Protein AF-A0A372LUM3-F1 (afdb_monomer_lite)

Organism: NCBI:txid2303992

Radius of gyration: 13.37 Å; chains: 1; bounding box: 32×22×41 Å

Secondary structure (DSSP, 8-state):
--HHHHS-SB-HHHHHHHHT--HHHHHHHHHHHHHTTSEEEEE-SS-TT-EEEEE-HHHHHHHHHHHHTTTS--

Structure (mmCIF, N/CA/C/O backbone):
data_AF-A0A372LUM3-F1
#
_entry.id   AF-A0A372LUM3-F1
#
loop_
_atom_site.group_PDB
_atom_site.id
_atom_site.type_symbol
_atom_site.label_atom_id
_atom_site.label_alt_id
_atom_site.label_comp_id
_atom_site.label_asym_id
_atom_site.label_entity_id
_atom_site.label_seq_id
_atom_site.pdbx_PDB_ins_code
_atom_site.Cartn_x
_atom_site.Cartn_y
_atom_site.Cartn_z
_atom_site.occupancy
_atom_site.B_iso_or_equiv
_atom_site.auth_seq_id
_atom_site.auth_comp_id
_atom_site.auth_asym_id
_atom_site.auth_atom_id
_atom_site.pdbx_PDB_model_num
ATOM 1 N N . MET A 1 1 ? -1.911 -3.832 12.566 1.00 52.22 1 MET A N 1
ATOM 2 C CA . MET A 1 1 ? -2.030 -2.935 11.385 1.00 52.22 1 MET A CA 1
ATOM 3 C C . MET A 1 1 ? -0.713 -2.782 10.595 1.00 52.22 1 MET A C 1
ATOM 5 O O . MET A 1 1 ? -0.459 -1.717 10.051 1.00 52.22 1 MET A O 1
ATOM 9 N N . THR A 1 2 ? 0.113 -3.834 10.451 1.00 71.19 2 THR A N 1
ATOM 10 C CA . THR A 1 2 ? 1.453 -3.710 9.812 1.00 71.19 2 THR A CA 1
ATOM 11 C C . THR A 1 2 ? 1.788 -4.857 8.851 1.00 71.19 2 THR A C 1
ATOM 13 O O . THR A 1 2 ? 2.933 -4.994 8.443 1.00 71.19 2 THR A O 1
ATOM 16 N N . TYR A 1 3 ? 0.826 -5.712 8.485 1.00 84.25 3 TYR A N 1
ATOM 17 C CA . TYR A 1 3 ? 1.118 -6.883 7.647 1.00 84.25 3 TYR A CA 1
ATOM 18 C C . TYR A 1 3 ? 1.542 -6.496 6.222 1.00 84.25 3 TYR A C 1
ATOM 20 O O . TYR A 1 3 ? 2.527 -7.024 5.719 1.00 84.25 3 TYR A O 1
ATOM 28 N N . ILE A 1 4 ? 0.869 -5.508 5.621 1.00 86.38 4 ILE A N 1
ATOM 29 C CA . ILE A 1 4 ? 1.177 -5.001 4.273 1.00 86.38 4 ILE A CA 1
ATOM 30 C C . ILE A 1 4 ? 2.596 -4.407 4.216 1.00 86.38 4 ILE A C 1
ATOM 32 O O . ILE A 1 4 ? 3.394 -4.793 3.373 1.00 86.38 4 ILE A O 1
ATOM 36 N N . ILE A 1 5 ? 2.945 -3.544 5.178 1.00 85.12 5 ILE A N 1
ATOM 37 C CA . ILE A 1 5 ? 4.274 -2.905 5.286 1.00 85.12 5 ILE A CA 1
ATOM 38 C C . ILE A 1 5 ? 5.389 -3.945 5.517 1.00 85.12 5 ILE A C 1
ATOM 40 O O . ILE A 1 5 ? 6.523 -3.763 5.080 1.00 85.12 5 ILE A O 1
ATOM 44 N N . ARG A 1 6 ? 5.084 -5.053 6.203 1.00 84.00 6 ARG A N 1
ATOM 45 C CA . ARG A 1 6 ? 6.050 -6.133 6.469 1.00 84.00 6 ARG A CA 1
ATOM 46 C C . ARG A 1 6 ? 6.260 -7.073 5.280 1.00 84.00 6 ARG A C 1
ATOM 48 O O . ARG A 1 6 ? 7.275 -7.758 5.252 1.00 84.00 6 ARG A O 1
ATOM 55 N N . ASN A 1 7 ? 5.342 -7.091 4.316 1.00 85.81 7 ASN A N 1
ATOM 56 C CA . ASN A 1 7 ? 5.365 -8.010 3.178 1.00 85.81 7 ASN A CA 1
ATOM 57 C C . ASN A 1 7 ? 5.225 -7.250 1.847 1.00 85.81 7 ASN A C 1
ATOM 59 O O . ASN A 1 7 ? 4.256 -7.486 1.128 1.00 85.81 7 ASN A O 1
ATOM 63 N N . PRO A 1 8 ? 6.146 -6.329 1.502 1.00 85.25 8 PRO A N 1
ATOM 64 C CA . PRO A 1 8 ? 6.08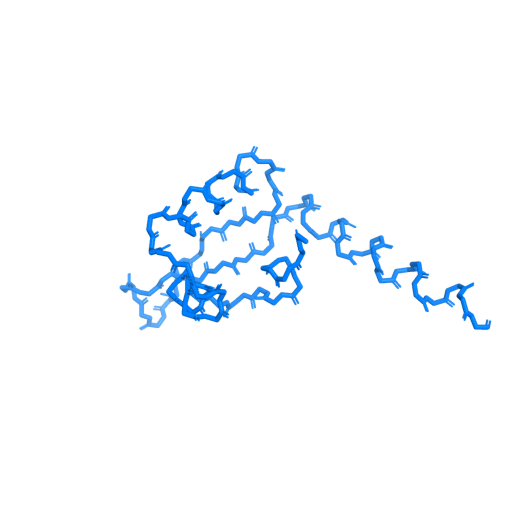2 -5.634 0.218 1.00 85.25 8 PRO A CA 1
ATOM 65 C C . PRO A 1 8 ? 6.252 -6.612 -0.958 1.00 85.25 8 PRO A C 1
ATOM 67 O O . PRO A 1 8 ? 6.531 -7.798 -0.773 1.00 85.25 8 PRO A O 1
ATOM 70 N N . GLN A 1 9 ? 6.108 -6.101 -2.179 1.00 87.81 9 GLN A N 1
ATOM 71 C CA . GLN A 1 9 ? 6.192 -6.851 -3.437 1.00 87.81 9 GLN A CA 1
ATOM 72 C C . GLN A 1 9 ? 5.078 -7.893 -3.612 1.00 87.81 9 GLN A C 1
ATOM 74 O O . GLN A 1 9 ? 5.245 -8.912 -4.282 1.00 87.81 9 GLN A O 1
ATOM 79 N N . LYS A 1 10 ? 3.911 -7.638 -3.015 1.00 89.94 10 LYS A N 1
ATOM 80 C CA . LYS A 1 10 ? 2.693 -8.438 -3.197 1.00 89.94 10 LYS A CA 1
ATOM 81 C C . LYS A 1 10 ? 1.583 -7.586 -3.794 1.00 89.94 10 LYS A C 1
ATOM 83 O O . LYS A 1 10 ? 1.556 -6.368 -3.613 1.00 89.94 10 LYS A O 1
ATOM 88 N N . SER A 1 11 ? 0.670 -8.221 -4.524 1.00 91.50 11 SER A N 1
ATOM 89 C CA . SER A 1 11 ? -0.443 -7.521 -5.163 1.00 91.50 11 SER A CA 1
ATOM 90 C C . SER A 1 11 ? -1.527 -7.129 -4.147 1.00 91.50 11 SER A C 1
ATOM 92 O O . SER A 1 11 ? -1.694 -7.800 -3.126 1.00 91.50 11 SER A O 1
ATOM 94 N N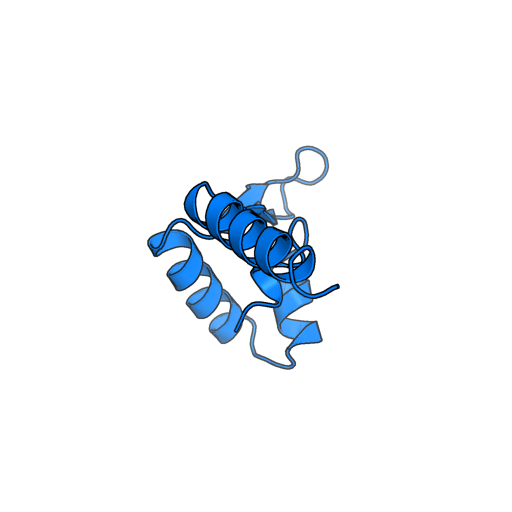 . PRO A 1 12 ? -2.327 -6.084 -4.421 1.00 91.25 12 PRO A N 1
ATOM 95 C CA . PRO A 1 12 ? -3.504 -5.757 -3.613 1.00 91.25 12 PRO A CA 1
ATOM 96 C C . PRO A 1 12 ? -4.464 -6.941 -3.434 1.00 91.25 12 PRO A C 1
ATOM 98 O O . PRO A 1 12 ? -5.015 -7.128 -2.353 1.00 91.25 12 PRO A O 1
ATOM 101 N N . SER A 1 13 ? -4.633 -7.756 -4.481 1.00 91.50 13 SER A N 1
ATOM 102 C CA . SER A 1 13 ? -5.482 -8.951 -4.471 1.00 91.50 13 SER A CA 1
ATOM 103 C C . SER A 1 13 ? -4.999 -9.976 -3.450 1.00 91.50 13 SER A C 1
ATOM 105 O O . SER A 1 13 ? -5.795 -10.448 -2.650 1.00 91.50 13 SER A O 1
ATOM 107 N N . PHE A 1 14 ? -3.686 -10.232 -3.407 1.00 91.62 14 PHE A N 1
ATOM 108 C CA . PHE A 1 14 ? -3.089 -11.132 -2.420 1.00 91.62 14 PHE A CA 1
ATOM 109 C C . PHE A 1 14 ? -3.434 -10.705 -0.989 1.00 91.62 14 PHE A C 1
ATOM 111 O O . PHE A 1 14 ? -3.794 -11.537 -0.164 1.00 91.62 14 PHE A O 1
ATOM 118 N N . PHE A 1 15 ? -3.368 -9.405 -0.686 1.00 91.56 15 PHE A N 1
ATOM 119 C CA . PHE A 1 15 ? -3.719 -8.912 0.645 1.00 91.56 15 PHE A CA 1
ATOM 120 C C . PHE A 1 15 ? -5.213 -8.983 0.945 1.00 91.56 15 PHE A C 1
ATOM 122 O O . PHE A 1 15 ? -5.562 -9.242 2.092 1.00 91.56 15 PHE A O 1
ATOM 129 N N . ALA A 1 16 ? -6.080 -8.766 -0.050 1.00 93.06 16 ALA A N 1
ATOM 130 C CA . ALA A 1 16 ? -7.522 -8.949 0.113 1.00 93.06 16 ALA A CA 1
ATOM 131 C C . ALA A 1 16 ? -7.831 -10.383 0.558 1.00 93.06 16 ALA A C 1
ATOM 133 O O . ALA A 1 16 ? -8.490 -10.588 1.578 1.00 93.06 16 ALA A O 1
ATOM 134 N N . ASP A 1 17 ? -7.266 -11.349 -0.170 1.00 93.88 17 ASP A N 1
ATOM 135 C CA . ASP A 1 17 ? -7.477 -12.774 0.061 1.00 93.88 17 ASP A CA 1
ATOM 136 C C . ASP A 1 17 ? -6.892 -13.201 1.413 1.00 93.88 17 ASP A C 1
ATOM 138 O O . ASP A 1 17 ? -7.568 -13.853 2.205 1.00 93.88 17 ASP A O 1
ATOM 142 N N . GLN A 1 18 ? -5.662 -12.776 1.732 1.00 93.38 18 GLN A N 1
ATOM 143 C CA . GLN A 1 18 ? -5.008 -13.143 2.992 1.00 93.38 18 GLN A CA 1
ATOM 144 C C . GLN A 1 18 ? -5.722 -12.536 4.213 1.00 93.38 18 GLN A C 1
ATOM 146 O O . GLN A 1 18 ? -5.855 -13.185 5.247 1.00 93.38 18 GLN A O 1
ATOM 151 N N . MET A 1 19 ? -6.203 -11.296 4.102 1.00 91.56 19 MET A N 1
ATOM 152 C CA . MET A 1 19 ? -6.904 -10.622 5.197 1.00 91.56 19 MET A CA 1
ATOM 153 C C . MET A 1 19 ? -8.388 -10.998 5.292 1.00 91.56 19 MET A C 1
ATOM 155 O O . MET A 1 19 ? -9.044 -10.577 6.243 1.00 91.56 19 MET A O 1
ATOM 159 N N . GLY A 1 20 ? -8.929 -11.747 4.325 1.00 94.44 20 GLY A N 1
ATOM 160 C CA . GLY A 1 20 ? -10.353 -12.078 4.267 1.00 94.44 20 GLY A CA 1
ATOM 161 C C . GLY A 1 20 ? -11.252 -10.849 4.104 1.00 94.44 20 GLY A C 1
ATOM 162 O O . GLY A 1 20 ? -12.369 -10.832 4.618 1.00 94.44 20 GLY A O 1
ATOM 163 N N . ILE A 1 21 ? -10.764 -9.801 3.429 1.00 93.56 21 ILE A N 1
ATOM 164 C CA . ILE A 1 21 ? -11.504 -8.548 3.213 1.00 93.56 21 ILE A CA 1
ATOM 165 C C . ILE A 1 21 ? -11.805 -8.324 1.735 1.00 93.56 21 ILE A C 1
ATOM 167 O O . ILE A 1 21 ? -11.158 -8.868 0.843 1.00 93.56 21 ILE A O 1
ATOM 171 N N . SER A 1 22 ? -12.782 -7.465 1.455 1.00 95.50 22 SER A N 1
ATOM 172 C CA . SER A 1 22 ? -13.139 -7.133 0.079 1.00 95.50 22 SER A CA 1
ATOM 173 C C . SER A 1 22 ? -12.022 -6.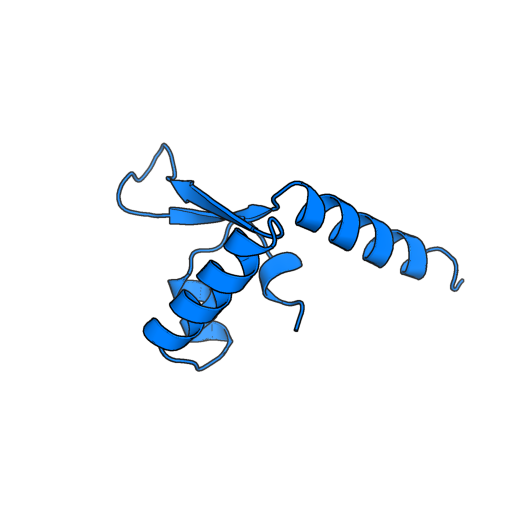373 -0.653 1.00 95.50 22 SER A C 1
ATOM 175 O O . SER A 1 22 ? -11.242 -5.617 -0.064 1.00 95.50 22 SER A O 1
ATOM 177 N N . LYS A 1 23 ? -12.008 -6.495 -1.989 1.00 91.75 23 LYS A N 1
ATOM 178 C CA . LYS A 1 23 ? -11.105 -5.729 -2.867 1.00 91.75 23 LYS A CA 1
ATOM 179 C C . LYS A 1 23 ? -11.271 -4.209 -2.709 1.00 91.75 23 LYS A C 1
ATOM 181 O O . LYS A 1 23 ? -10.308 -3.462 -2.864 1.00 91.75 23 LYS A O 1
ATOM 186 N N . SER A 1 24 ? -12.472 -3.736 -2.374 1.00 94.31 24 SER A N 1
ATOM 187 C CA . SER A 1 24 ? -12.720 -2.318 -2.096 1.00 94.31 24 SER A CA 1
ATOM 188 C C . SER A 1 24 ? -12.126 -1.885 -0.755 1.00 94.31 24 SER A C 1
ATOM 190 O O . SER A 1 24 ? -11.478 -0.840 -0.698 1.00 94.31 24 SER A O 1
ATOM 192 N N . ALA A 1 25 ? -12.264 -2.701 0.295 1.00 93.50 25 ALA A N 1
ATOM 193 C CA . ALA A 1 25 ? -11.705 -2.416 1.614 1.00 93.50 25 ALA A CA 1
ATOM 194 C C . ALA A 1 25 ? -10.171 -2.369 1.584 1.00 93.50 25 ALA A C 1
ATOM 196 O O . ALA A 1 25 ? -9.575 -1.414 2.089 1.00 93.50 25 ALA A O 1
ATOM 197 N N . ILE A 1 26 ? -9.523 -3.341 0.925 1.00 94.06 26 ILE A N 1
ATOM 198 C CA . ILE A 1 26 ? -8.062 -3.307 0.771 1.00 94.06 26 ILE A CA 1
ATOM 199 C C . ILE A 1 26 ? -7.622 -2.097 -0.059 1.00 94.06 26 ILE A C 1
ATOM 201 O O . ILE A 1 26 ? -6.615 -1.473 0.258 1.00 94.06 26 ILE A O 1
ATOM 205 N N . SER A 1 27 ? -8.386 -1.714 -1.088 1.00 92.94 27 SER A N 1
ATOM 206 C CA . SER A 1 27 ? -8.051 -0.562 -1.927 1.00 92.94 27 SER A CA 1
ATOM 207 C C . SER A 1 27 ? -8.101 0.745 -1.134 1.00 92.94 27 SER A C 1
ATOM 209 O O . SER A 1 27 ? -7.157 1.531 -1.195 1.00 92.94 27 SER A O 1
ATOM 211 N N . GLN A 1 28 ? -9.139 0.944 -0.313 1.00 94.56 28 GLN A N 1
ATOM 212 C CA . GLN A 1 28 ? -9.235 2.096 0.592 1.00 94.56 28 GLN A CA 1
ATOM 213 C C . GLN A 1 28 ? -8.083 2.124 1.604 1.00 94.56 28 GLN A C 1
ATOM 215 O O . GLN A 1 28 ? -7.492 3.180 1.842 1.00 94.56 28 GLN A O 1
ATOM 220 N N . LEU A 1 29 ? -7.725 0.964 2.165 1.00 92.25 29 LEU A N 1
ATOM 221 C CA . LEU A 1 29 ? -6.601 0.847 3.091 1.00 92.25 29 LEU A CA 1
ATOM 222 C C . LEU A 1 29 ? -5.272 1.210 2.417 1.00 92.25 29 LEU A C 1
ATOM 224 O O . LEU A 1 29 ? -4.494 1.977 2.981 1.00 92.25 29 LEU A O 1
ATOM 228 N N . ILE A 1 30 ? -5.024 0.697 1.210 1.00 91.75 30 ILE A N 1
ATOM 229 C CA . ILE A 1 30 ? -3.821 1.011 0.434 1.00 91.75 30 ILE A CA 1
ATOM 230 C C . ILE A 1 30 ? -3.769 2.503 0.122 1.00 91.75 30 ILE A C 1
ATOM 232 O O . ILE A 1 30 ? -2.742 3.118 0.375 1.00 91.75 30 ILE A O 1
ATOM 236 N N . ASN A 1 31 ? -4.871 3.107 -0.329 1.00 93.25 31 ASN A N 1
ATOM 237 C CA . ASN A 1 31 ? -4.912 4.540 -0.629 1.00 93.25 31 ASN A CA 1
ATOM 238 C C . ASN A 1 31 ? -4.563 5.388 0.608 1.00 93.25 31 ASN A C 1
ATOM 240 O O . ASN A 1 31 ? -3.863 6.391 0.494 1.00 93.25 31 ASN A O 1
ATOM 244 N N . LYS A 1 32 ? -4.998 4.967 1.805 1.00 92.25 32 LYS A N 1
ATOM 245 C CA . LYS A 1 32 ? -4.621 5.620 3.069 1.00 92.25 32 LYS A CA 1
ATOM 246 C C . LYS A 1 32 ? -3.135 5.443 3.405 1.00 92.25 32 LYS A C 1
ATOM 248 O O . LYS A 1 32 ? -2.524 6.346 3.964 1.00 92.25 32 LYS A O 1
ATOM 253 N N . LEU A 1 33 ? -2.546 4.290 3.087 1.00 89.56 33 LEU A N 1
ATOM 254 C CA . LEU A 1 33 ? -1.110 4.056 3.272 1.00 89.56 33 LEU A CA 1
ATOM 255 C C . LEU A 1 33 ? -0.264 4.842 2.260 1.00 89.56 33 LEU A C 1
ATOM 257 O O . LEU A 1 33 ? 0.799 5.340 2.621 1.00 89.56 33 LEU A O 1
ATOM 261 N N . GLU A 1 34 ? -0.739 4.983 1.023 1.00 90.75 34 GLU A N 1
ATOM 262 C CA . GLU A 1 34 ? -0.108 5.797 -0.021 1.00 90.75 34 GLU A CA 1
ATOM 263 C C . GLU A 1 34 ? -0.172 7.291 0.315 1.00 90.75 34 GLU A C 1
ATOM 265 O O . GLU A 1 34 ? 0.840 7.986 0.222 1.00 90.75 34 GLU A O 1
ATOM 270 N N . SER A 1 35 ? -1.319 7.791 0.797 1.00 91.50 35 SER A N 1
ATOM 271 C CA . SER A 1 35 ? -1.451 9.201 1.197 1.00 91.50 35 SER A CA 1
ATOM 272 C C . SER A 1 35 ? -0.530 9.576 2.359 1.00 91.50 35 SER A C 1
ATOM 274 O O . SER A 1 35 ? -0.068 10.708 2.449 1.00 91.50 35 SER A O 1
ATOM 276 N N . GLN A 1 36 ? -0.208 8.608 3.216 1.00 89.88 36 GLN A N 1
ATOM 277 C CA . GLN A 1 36 ? 0.742 8.760 4.316 1.00 89.88 36 GLN A CA 1
ATOM 278 C C . GLN A 1 36 ? 2.198 8.453 3.917 1.00 89.88 36 GLN A C 1
ATOM 280 O O . GLN A 1 36 ? 3.083 8.448 4.776 1.00 89.88 36 GLN A O 1
ATOM 285 N N . GLN A 1 37 ? 2.458 8.192 2.630 1.00 88.00 37 GLN A N 1
ATOM 286 C CA . GLN A 1 37 ? 3.779 7.858 2.083 1.00 88.00 37 GLN A CA 1
ATOM 287 C C . GLN A 1 37 ? 4.414 6.614 2.734 1.00 88.00 37 GLN A C 1
ATOM 289 O O . GLN A 1 37 ? 5.636 6.483 2.806 1.00 88.00 37 GLN A O 1
ATOM 294 N N . PHE A 1 38 ? 3.592 5.673 3.217 1.00 86.88 38 PHE A N 1
ATOM 295 C CA . PHE A 1 38 ? 4.066 4.389 3.744 1.00 86.88 38 PHE A CA 1
ATOM 296 C C . PHE A 1 38 ? 4.246 3.334 2.650 1.00 86.88 38 PHE A C 1
ATOM 298 O O . PHE A 1 38 ? 5.145 2.502 2.749 1.00 86.88 38 PHE A O 1
ATOM 305 N N . MET A 1 39 ? 3.405 3.354 1.616 1.00 90.06 39 MET A N 1
ATOM 306 C CA . MET A 1 39 ? 3.441 2.402 0.500 1.00 90.06 39 MET A CA 1
ATOM 307 C C . MET A 1 39 ? 3.280 3.138 -0.833 1.00 90.06 39 MET A C 1
ATOM 309 O O . MET A 1 39 ? 2.842 4.286 -0.854 1.00 90.06 39 MET A O 1
ATOM 313 N N . LYS A 1 40 ? 3.584 2.454 -1.934 1.00 91.50 40 LYS A N 1
ATOM 314 C CA . LYS A 1 40 ? 3.293 2.875 -3.310 1.00 91.50 40 LYS A CA 1
ATOM 315 C C . LYS A 1 40 ? 2.941 1.660 -4.169 1.00 91.50 40 LYS A C 1
ATOM 317 O O . LYS A 1 40 ? 3.530 0.592 -3.997 1.00 91.50 40 LYS A O 1
ATOM 322 N N . ARG A 1 41 ? 2.010 1.800 -5.110 1.00 91.25 41 ARG A N 1
ATOM 323 C CA . ARG A 1 41 ? 1.802 0.810 -6.177 1.00 91.25 41 ARG A CA 1
ATOM 324 C C . ARG A 1 41 ? 2.893 0.942 -7.239 1.00 91.25 41 ARG A C 1
ATOM 326 O O . ARG A 1 41 ? 3.134 2.030 -7.753 1.00 91.25 41 ARG A O 1
ATOM 333 N N . VAL A 1 42 ? 3.517 -0.176 -7.591 1.00 90.12 42 VAL A N 1
ATOM 334 C CA . VAL A 1 42 ? 4.520 -0.275 -8.656 1.00 90.12 42 VAL A CA 1
ATOM 335 C C . VAL A 1 42 ? 4.030 -1.283 -9.685 1.00 90.12 42 VAL A C 1
ATOM 337 O O . VAL A 1 42 ? 3.605 -2.384 -9.336 1.00 90.12 42 VAL A O 1
ATOM 340 N N . GLN A 1 43 ? 4.067 -0.894 -10.953 1.00 85.88 43 GLN A N 1
ATOM 341 C CA . GLN A 1 43 ? 3.727 -1.771 -12.067 1.00 85.88 43 GLN A CA 1
ATOM 342 C C . GLN A 1 43 ? 4.910 -2.695 -12.362 1.00 85.88 43 GLN A C 1
ATOM 344 O O . GLN A 1 43 ? 6.049 -2.231 -12.441 1.00 85.88 43 GLN A O 1
ATOM 349 N N . LEU A 1 44 ? 4.655 -3.996 -12.511 1.00 78.81 44 LEU A N 1
ATOM 350 C CA . LEU A 1 44 ? 5.706 -4.939 -12.883 1.00 78.81 44 LEU A CA 1
ATOM 351 C C . LEU A 1 44 ? 6.083 -4.734 -14.355 1.00 78.81 44 LEU A C 1
ATOM 353 O O . LEU A 1 44 ? 5.224 -4.606 -15.227 1.00 78.81 44 LEU A O 1
ATOM 357 N N . THR A 1 45 ? 7.383 -4.706 -14.638 1.00 75.44 45 THR A N 1
ATOM 358 C CA . THR A 1 45 ? 7.918 -4.539 -15.998 1.00 75.44 45 THR A CA 1
ATOM 359 C C . THR A 1 45 ? 7.598 -5.734 -16.895 1.00 75.44 45 THR A C 1
ATOM 361 O O . THR A 1 45 ? 7.389 -5.557 -18.093 1.00 75.44 45 THR A O 1
ATOM 364 N N . GLU A 1 46 ? 7.520 -6.931 -16.311 1.00 73.81 46 GLU A N 1
ATOM 365 C CA . GLU A 1 46 ? 7.237 -8.192 -17.008 1.00 73.81 46 GLU A CA 1
ATOM 366 C C . GLU A 1 46 ? 5.739 -8.418 -17.252 1.00 73.81 46 GLU A C 1
ATOM 368 O O . GLU A 1 46 ? 5.359 -9.029 -18.247 1.00 73.81 46 GLU A O 1
ATOM 373 N N . ASP A 1 47 ? 4.876 -7.867 -16.395 1.00 73.50 47 ASP A N 1
ATOM 374 C CA . ASP A 1 47 ? 3.425 -7.924 -16.552 1.00 73.50 47 ASP A CA 1
ATOM 375 C C . ASP A 1 47 ? 2.797 -6.565 -16.230 1.00 73.50 47 ASP A C 1
ATOM 377 O O . ASP A 1 47 ? 2.478 -6.241 -15.085 1.00 73.50 47 ASP A O 1
ATOM 381 N N . LYS A 1 48 ? 2.554 -5.782 -17.287 1.00 67.12 48 LYS A N 1
ATOM 382 C CA . LYS A 1 48 ? 1.930 -4.454 -17.200 1.00 67.12 48 LYS A CA 1
ATOM 383 C C . LYS A 1 48 ? 0.500 -4.489 -16.649 1.00 67.12 48 LYS A C 1
ATOM 385 O O . LYS A 1 48 ? -0.048 -3.435 -16.342 1.00 67.12 48 LYS A O 1
ATOM 390 N N . ARG A 1 49 ? -0.152 -5.650 -16.548 1.00 67.56 49 ARG A N 1
ATOM 391 C CA . ARG A 1 49 ? -1.496 -5.751 -15.950 1.00 67.56 49 ARG A CA 1
ATOM 392 C C . ARG A 1 49 ? -1.438 -5.958 -14.438 1.00 67.56 49 ARG A C 1
ATOM 394 O O . ARG A 1 49 ? -2.458 -5.792 -13.768 1.00 67.56 49 ARG A O 1
ATOM 401 N N . SER A 1 50 ? -0.258 -6.263 -13.908 1.00 75.56 50 SER A N 1
ATOM 402 C CA . SER A 1 50 ? -0.048 -6.583 -12.505 1.00 75.56 50 SER A CA 1
ATOM 403 C C . SER A 1 50 ? 0.699 -5.463 -11.786 1.00 75.56 50 SER A C 1
ATOM 405 O O . SER A 1 50 ? 1.809 -5.076 -12.147 1.00 75.56 50 SER A O 1
ATOM 407 N N . ASN A 1 51 ? 0.081 -4.967 -10.713 1.00 83.44 51 ASN A N 1
ATOM 408 C CA . ASN A 1 51 ? 0.684 -3.999 -9.803 1.00 83.44 51 ASN A CA 1
ATOM 409 C C . ASN A 1 51 ? 0.986 -4.667 -8.458 1.00 83.44 51 ASN A C 1
ATOM 411 O O . ASN A 1 51 ? 0.151 -5.400 -7.914 1.00 83.44 51 ASN A O 1
ATOM 415 N N . VAL A 1 52 ? 2.153 -4.365 -7.900 1.00 89.56 52 VAL A N 1
ATOM 416 C CA . VAL A 1 52 ? 2.577 -4.769 -6.553 1.00 89.56 52 VAL A CA 1
ATOM 417 C C . VAL A 1 52 ? 2.646 -3.560 -5.630 1.00 89.56 52 VAL A C 1
ATOM 419 O O . VAL A 1 52 ? 2.712 -2.421 -6.085 1.00 89.56 52 VAL A O 1
ATOM 422 N N . LEU A 1 53 ? 2.594 -3.798 -4.322 1.00 89.56 53 LEU A N 1
ATOM 423 C CA . LEU A 1 53 ? 2.804 -2.759 -3.320 1.00 89.56 53 LEU A CA 1
ATOM 424 C C . LEU A 1 53 ? 4.249 -2.767 -2.843 1.00 89.56 53 LEU A C 1
ATOM 426 O O . LEU A 1 53 ? 4.705 -3.761 -2.284 1.00 89.56 53 LEU A O 1
ATOM 430 N N . ASP A 1 54 ? 4.928 -1.642 -2.996 1.00 88.00 54 ASP A N 1
ATOM 431 C CA . ASP A 1 54 ? 6.286 -1.423 -2.516 1.00 88.00 54 ASP A CA 1
ATOM 432 C C . ASP A 1 54 ? 6.299 -0.392 -1.377 1.00 88.00 54 ASP A C 1
ATOM 434 O O . ASP A 1 54 ? 5.333 0.352 -1.175 1.00 88.00 54 ASP A O 1
ATOM 438 N N . LEU A 1 55 ? 7.384 -0.360 -0.607 1.00 86.81 55 LEU A N 1
ATOM 439 C CA . LEU A 1 55 ? 7.564 0.623 0.455 1.00 86.81 55 LEU A CA 1
ATOM 440 C C . LEU A 1 55 ? 7.862 2.003 -0.137 1.00 86.81 55 LEU A C 1
ATOM 442 O O . LEU A 1 55 ? 8.653 2.157 -1.069 1.00 86.81 55 LEU A O 1
ATOM 446 N N . ALA A 1 56 ? 7.237 3.019 0.448 1.00 85.56 56 ALA A N 1
ATOM 447 C CA . ALA A 1 56 ? 7.630 4.410 0.258 1.00 85.56 56 ALA A CA 1
ATOM 448 C C . ALA A 1 56 ? 8.547 4.858 1.413 1.00 85.56 56 ALA A C 1
ATOM 450 O O . ALA A 1 56 ? 8.780 4.104 2.360 1.00 85.56 56 ALA A O 1
ATOM 451 N N . GLU A 1 57 ? 9.098 6.067 1.329 1.00 79.75 57 GLU A N 1
ATOM 452 C CA . GLU A 1 57 ? 10.156 6.565 2.221 1.00 79.75 57 GLU A CA 1
ATOM 453 C C . GLU A 1 57 ? 9.799 6.444 3.715 1.00 79.75 57 GLU A C 1
ATOM 455 O O . GLU A 1 57 ? 10.554 5.865 4.502 1.00 79.75 57 GLU A O 1
ATOM 460 N N . ASN A 1 58 ? 8.582 6.843 4.106 1.00 80.38 58 ASN A N 1
ATOM 461 C CA . ASN A 1 58 ? 8.130 6.698 5.495 1.00 80.38 58 ASN A CA 1
ATOM 462 C C . ASN A 1 58 ? 7.912 5.230 5.888 1.00 80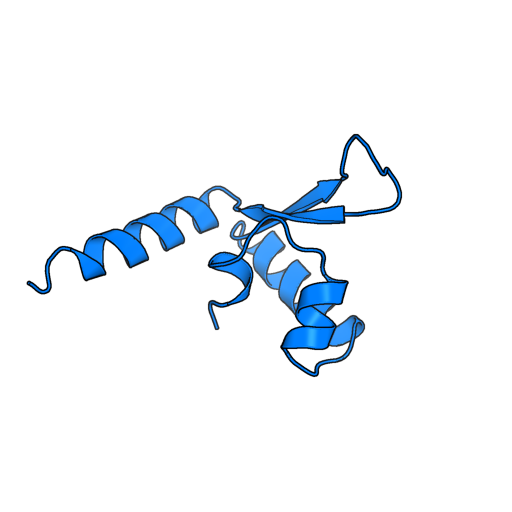.38 58 ASN A C 1
ATOM 464 O O . ASN A 1 58 ? 8.050 4.860 7.057 1.00 80.38 58 ASN A O 1
ATOM 468 N N . GLY A 1 59 ? 7.570 4.376 4.922 1.00 75.69 59 GLY A N 1
ATOM 469 C CA . GLY A 1 59 ? 7.449 2.930 5.103 1.00 75.69 59 GLY A CA 1
ATOM 470 C C . GLY A 1 59 ? 8.786 2.262 5.398 1.00 75.69 59 GLY A C 1
ATOM 471 O O . GLY A 1 59 ? 8.849 1.397 6.275 1.00 75.69 59 GLY A O 1
ATOM 472 N N . ILE A 1 60 ? 9.852 2.700 4.724 1.00 77.69 60 ILE A N 1
ATOM 473 C CA . ILE A 1 60 ? 11.226 2.243 4.964 1.00 77.69 60 ILE A CA 1
ATOM 474 C C . ILE A 1 60 ? 11.649 2.619 6.381 1.00 77.69 60 ILE A C 1
ATOM 476 O O . ILE A 1 60 ? 12.036 1.735 7.143 1.00 77.69 60 ILE A O 1
ATOM 480 N N . ASN A 1 61 ? 11.480 3.886 6.771 1.00 75.50 61 ASN A N 1
ATOM 481 C CA . ASN A 1 61 ? 11.815 4.357 8.117 1.00 75.50 61 ASN A CA 1
ATOM 482 C C . ASN A 1 61 ? 11.064 3.565 9.190 1.00 75.50 61 ASN A C 1
ATOM 484 O O . ASN A 1 61 ? 11.662 3.047 10.128 1.00 75.50 61 ASN A O 1
ATOM 488 N N . LYS A 1 62 ? 9.756 3.359 9.004 1.00 72.25 62 LYS A N 1
ATOM 489 C CA . LYS A 1 62 ? 8.935 2.590 9.945 1.00 72.25 62 LYS A CA 1
ATOM 490 C C . LYS A 1 62 ? 9.347 1.121 10.033 1.00 72.25 62 LYS A C 1
ATOM 492 O O . LYS A 1 62 ? 9.310 0.541 11.123 1.00 72.25 62 LYS A O 1
ATOM 497 N N . ARG A 1 63 ? 9.738 0.510 8.911 1.00 72.62 63 ARG A N 1
ATOM 498 C CA . ARG A 1 63 ? 10.273 -0.858 8.879 1.00 72.62 63 ARG A CA 1
ATOM 499 C C . ARG A 1 63 ? 11.629 -0.934 9.582 1.00 72.62 63 ARG A C 1
ATOM 501 O O . ARG A 1 63 ? 11.825 -1.860 10.362 1.00 72.62 63 ARG A O 1
ATOM 508 N N . MET A 1 64 ? 12.498 0.052 9.366 1.00 69.38 64 MET A N 1
ATOM 509 C CA . MET A 1 64 ? 13.815 0.164 9.996 1.00 69.38 64 MET A CA 1
ATOM 510 C C . MET A 1 64 ? 13.695 0.307 11.517 1.00 69.38 64 M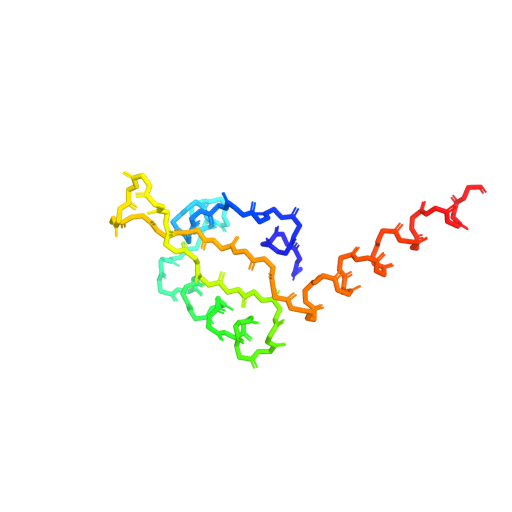ET A C 1
ATOM 512 O O . MET A 1 64 ? 14.261 -0.499 12.245 1.00 69.38 64 MET A O 1
ATOM 516 N N . THR A 1 65 ? 12.872 1.244 12.004 1.00 65.56 65 THR A N 1
ATOM 517 C CA . THR A 1 65 ? 12.638 1.451 13.445 1.00 65.56 65 THR A CA 1
ATOM 518 C C . THR A 1 65 ? 12.023 0.217 14.109 1.00 65.56 65 THR A C 1
ATOM 520 O O . THR A 1 65 ? 12.376 -0.147 15.229 1.00 65.56 65 THR A O 1
ATOM 523 N N . SER A 1 66 ? 11.110 -0.471 13.413 1.00 60.66 66 SER A N 1
ATOM 524 C CA . SER A 1 66 ? 10.516 -1.712 13.931 1.00 60.66 66 SER A CA 1
ATOM 525 C C . SER A 1 66 ? 11.525 -2.867 13.993 1.00 60.66 66 SER A C 1
ATOM 527 O O . SER A 1 66 ? 11.348 -3.776 14.801 1.00 60.66 66 SER A O 1
ATOM 529 N N . PHE A 1 67 ? 12.555 -2.847 13.141 1.00 59.47 67 PHE A N 1
ATOM 530 C CA . PHE A 1 67 ? 13.633 -3.835 13.125 1.00 59.47 67 PHE A CA 1
ATOM 531 C C . PHE A 1 67 ? 14.675 -3.554 14.216 1.00 59.47 67 PHE A C 1
ATOM 533 O O . PHE A 1 67 ? 15.055 -4.470 14.941 1.00 59.47 67 PHE A O 1
ATOM 540 N N . THR A 1 68 ? 15.079 -2.293 14.407 1.00 59.81 68 THR A N 1
ATOM 541 C CA . THR A 1 68 ? 16.057 -1.904 15.439 1.00 59.81 68 THR A CA 1
ATOM 542 C C . THR A 1 68 ? 15.559 -2.171 16.857 1.00 59.81 68 THR A C 1
ATOM 544 O O . THR A 1 68 ? 16.333 -2.620 17.696 1.00 59.81 68 THR A O 1
ATOM 547 N N . ASN A 1 69 ? 14.258 -2.010 17.117 1.00 58.19 69 ASN A N 1
ATOM 548 C CA . ASN A 1 69 ? 13.687 -2.317 18.433 1.00 58.19 69 ASN A CA 1
ATOM 549 C C . ASN A 1 69 ? 13.657 -3.823 18.759 1.00 58.19 69 ASN A C 1
ATOM 551 O O . ASN A 1 69 ? 13.421 -4.174 19.903 1.00 58.19 69 ASN A O 1
ATOM 555 N N . ASN A 1 70 ? 13.896 -4.715 17.788 1.00 54.97 70 ASN A N 1
ATOM 556 C CA . ASN A 1 70 ? 14.018 -6.161 18.032 1.00 54.97 70 ASN A CA 1
ATOM 557 C C . ASN A 1 70 ? 15.463 -6.623 18.296 1.00 54.97 70 ASN A C 1
ATOM 559 O O . ASN A 1 70 ? 15.665 -7.761 18.705 1.00 54.97 70 ASN A O 1
ATOM 563 N N . LEU A 1 71 ? 16.466 -5.773 18.050 1.00 52.94 71 LEU A N 1
ATOM 564 C CA . LEU A 1 71 ? 17.879 -6.094 18.294 1.00 52.94 71 LEU A CA 1
ATOM 565 C C . LEU A 1 71 ? 18.367 -5.640 19.675 1.00 52.94 71 LEU A C 1
ATOM 567 O O . LEU A 1 71 ? 19.406 -6.110 20.119 1.00 52.94 71 LEU A O 1
ATOM 571 N N . ASN A 1 72 ? 17.620 -4.763 20.348 1.00 52.41 72 ASN A N 1
ATOM 572 C CA . ASN A 1 72 ? 17.965 -4.231 21.669 1.00 52.41 72 ASN A CA 1
ATOM 573 C C . ASN A 1 72 ? 17.251 -4.950 22.831 1.00 52.41 72 ASN A C 1
ATOM 575 O O . ASN A 1 72 ? 17.330 -4.493 23.966 1.00 52.41 72 ASN A O 1
ATOM 579 N N . ASP A 1 73 ? 16.550 -6.049 22.539 1.00 47.94 73 ASP A N 1
ATOM 580 C CA . ASP A 1 73 ? 15.796 -6.870 23.500 1.00 47.94 73 ASP A CA 1
ATOM 581 C C . ASP A 1 73 ? 16.445 -8.263 23.673 1.00 47.94 73 ASP A C 1
ATOM 583 O O . ASP A 1 73 ? 15.770 -9.291 23.769 1.00 47.94 73 ASP A O 1
ATOM 587 N N . LYS A 1 74 ? 17.783 -8.321 23.643 1.00 41.72 74 LYS A N 1
ATOM 588 C CA . LYS A 1 74 ? 18.556 -9.544 23.890 1.00 41.72 74 LYS A CA 1
ATOM 589 C C . LYS A 1 74 ? 19.761 -9.298 24.781 1.00 41.72 74 LYS A C 1
ATOM 591 O O . LYS A 1 74 ? 20.457 -8.289 24.547 1.00 41.72 74 LYS 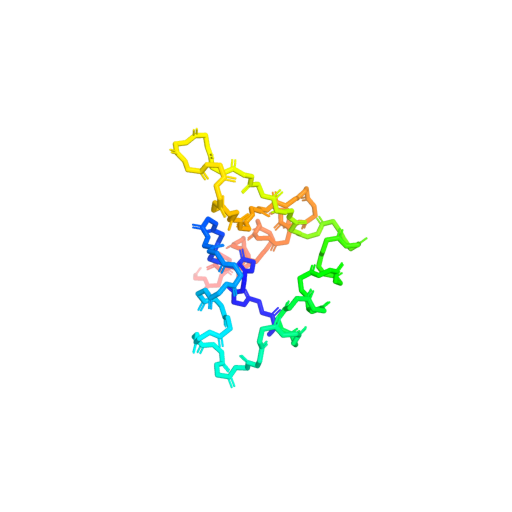A O 1
#

pLDDT: mean 81.52, std 13.4, range [41.72, 95.5]

Foldseek 3Di:
DCPDLVDWPAFLVVVCVVVVHDSVVSVVVVVVCVVVQQWDWDADPVHNVTITIDGGPVSVVVVVVVVVVVVVPD

Sequence (74 aa):
MTYIIRNPQKSPSFFADQMGISKSAISQLINKLESQQFMKRVQLTEDKRSNVLDLAENGINKRMTSFTNNLNDK

InterPro domains:
  IPR000835 MarR-type HTH domain [PF01047] (6-50)
  IPR036388 Winged helix-like DNA-binding domain superfamily [G3DSA:1.10.10.10] (1-74)
  IPR036390 Winged helix DNA-binding domain superfamily [SSF46785] (1-61)